Protein AF-A0A1C7DBZ5-F1 (afdb_monomer)

Organism: NCBI:txid1185653

InterPro domains:
  IPR002491 ABC transporter periplasmic binding domain [PS50983] (1-67)

pLDDT: mean 92.56, std 4.48, range [77.88, 97.75]

Radius of gyration: 12.94 Å; Cα contacts (8 Å, |Δi|>4): 74; chains: 1; bounding box: 24×25×36 Å

Structure (mmCIF, N/CA/C/O backbone):
data_AF-A0A1C7DBZ5-F1
#
_entry.id   AF-A0A1C7DBZ5-F1
#
loop_
_atom_site.group_PDB
_atom_site.id
_atom_site.type_symbol
_atom_site.label_atom_id
_atom_site.label_alt_id
_atom_site.label_comp_id
_atom_site.label_asym_id
_atom_site.label_entity_id
_atom_site.label_seq_id
_atom_site.pdbx_PDB_ins_code
_atom_site.Cartn_x
_atom_site.Cartn_y
_atom_site.Cartn_z
_atom_site.occupancy
_atom_site.B_iso_or_equiv
_atom_site.auth_seq_id
_ato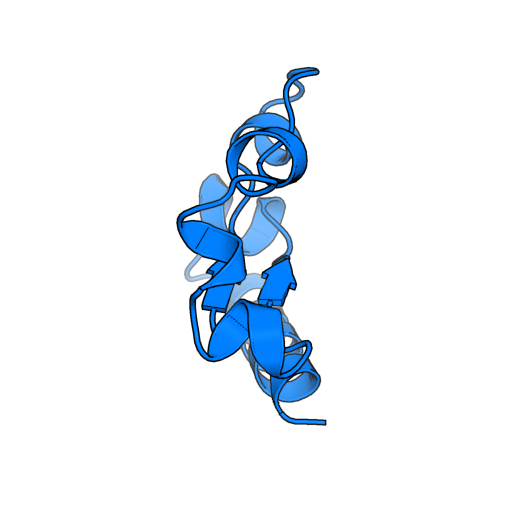m_site.auth_comp_id
_atom_site.auth_asym_id
_atom_site.auth_atom_id
_atom_site.pdbx_PDB_model_num
ATOM 1 N N . MET A 1 1 ? -10.849 -5.233 3.097 1.00 92.75 1 MET A N 1
ATOM 2 C CA . MET A 1 1 ? -9.876 -5.131 1.998 1.00 92.75 1 MET A CA 1
ATOM 3 C C . MET A 1 1 ? -9.633 -3.667 1.700 1.00 92.75 1 MET A C 1
ATOM 5 O O . MET A 1 1 ? -10.602 -2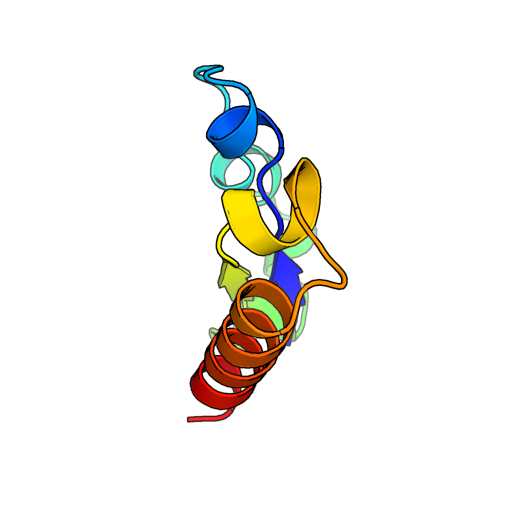.924 1.584 1.00 92.75 1 MET A O 1
ATOM 9 N N . MET A 1 2 ? -8.374 -3.269 1.609 1.00 95.06 2 MET A N 1
ATOM 10 C CA . MET A 1 2 ? -7.916 -1.959 1.165 1.00 95.06 2 MET A CA 1
ATOM 11 C C . MET A 1 2 ? -6.681 -2.186 0.301 1.00 95.06 2 MET A C 1
ATOM 13 O O . MET A 1 2 ? -5.762 -2.876 0.727 1.00 95.06 2 MET A O 1
ATOM 17 N N . PHE A 1 3 ? -6.679 -1.613 -0.895 1.00 96.25 3 PHE A N 1
ATOM 18 C CA . PHE A 1 3 ? -5.537 -1.646 -1.798 1.00 96.25 3 PHE A CA 1
ATOM 19 C C . PHE A 1 3 ? -4.820 -0.304 -1.741 1.00 96.25 3 PHE A C 1
ATOM 21 O O . PHE A 1 3 ? -5.469 0.742 -1.803 1.00 96.25 3 PHE A O 1
ATOM 28 N N . VAL A 1 4 ? -3.499 -0.340 -1.609 1.00 96.19 4 VAL A N 1
ATOM 29 C CA . VAL A 1 4 ? -2.660 0.845 -1.439 1.00 96.19 4 VAL A CA 1
ATOM 30 C C . VAL A 1 4 ? -1.650 0.902 -2.574 1.00 96.19 4 VAL A C 1
ATOM 32 O O . VAL A 1 4 ? -0.937 -0.065 -2.821 1.00 96.19 4 VAL A O 1
ATOM 35 N N . VAL A 1 5 ? -1.583 2.050 -3.244 1.00 95.06 5 VAL A N 1
ATOM 36 C CA . VAL A 1 5 ? -0.573 2.345 -4.265 1.00 95.06 5 VAL A CA 1
ATOM 37 C C . VAL A 1 5 ? 0.314 3.461 -3.732 1.00 95.06 5 VAL A C 1
ATOM 39 O O . VAL A 1 5 ? -0.162 4.574 -3.495 1.00 95.06 5 VAL A O 1
ATOM 42 N N . ASP A 1 6 ? 1.597 3.167 -3.533 1.00 95.06 6 ASP A N 1
ATOM 43 C CA . ASP A 1 6 ? 2.573 4.145 -3.059 1.00 95.06 6 ASP A CA 1
ATOM 44 C C . ASP A 1 6 ? 3.208 4.898 -4.235 1.00 95.06 6 ASP A C 1
ATOM 46 O O . ASP A 1 6 ? 4.119 4.419 -4.910 1.00 95.06 6 ASP A O 1
ATOM 50 N N . ARG A 1 7 ? 2.734 6.124 -4.471 1.00 92.56 7 ARG A N 1
ATOM 51 C CA . ARG A 1 7 ? 3.309 7.012 -5.489 1.00 92.56 7 ARG A CA 1
ATOM 52 C C . ARG A 1 7 ? 4.794 7.279 -5.248 1.00 92.56 7 ARG A C 1
ATOM 54 O O . ARG A 1 7 ? 5.544 7.389 -6.212 1.00 92.56 7 ARG A O 1
ATOM 61 N N . ASN A 1 8 ? 5.191 7.498 -4.000 1.00 92.06 8 ASN A N 1
ATOM 62 C CA . ASN A 1 8 ? 6.549 7.916 -3.673 1.00 92.06 8 ASN A CA 1
ATOM 63 C C . ASN A 1 8 ? 7.541 6.789 -3.943 1.00 92.06 8 ASN A C 1
ATOM 65 O O . ASN A 1 8 ? 8.606 7.064 -4.492 1.00 92.06 8 ASN A O 1
ATOM 69 N N . ALA A 1 9 ? 7.139 5.544 -3.688 1.00 90.44 9 ALA A N 1
ATOM 70 C CA . ALA A 1 9 ? 7.891 4.368 -4.106 1.00 90.44 9 ALA A CA 1
ATOM 71 C C . ALA A 1 9 ? 8.083 4.312 -5.636 1.00 90.44 9 ALA A C 1
ATOM 73 O O . ALA A 1 9 ? 9.194 4.057 -6.089 1.00 90.44 9 ALA A O 1
ATOM 74 N N . ALA A 1 10 ? 7.064 4.656 -6.436 1.00 89.81 10 ALA A N 1
ATOM 75 C CA . ALA A 1 10 ? 7.200 4.724 -7.900 1.00 89.81 10 ALA A CA 1
ATOM 76 C C . ALA A 1 10 ? 8.122 5.856 -8.393 1.00 89.81 10 ALA A C 1
ATOM 78 O O . ALA A 1 10 ? 8.806 5.710 -9.402 1.00 89.81 10 ALA A O 1
ATOM 79 N N . VAL A 1 11 ? 8.125 7.022 -7.737 1.00 90.69 11 VAL A N 1
ATOM 80 C CA . VAL A 1 11 ? 8.880 8.200 -8.218 1.00 90.69 11 VAL A CA 1
ATOM 81 C C . VAL A 1 11 ? 10.211 8.431 -7.492 1.00 90.69 11 VAL A C 1
ATOM 83 O O . VAL A 1 11 ? 10.859 9.448 -7.736 1.00 90.69 11 VAL A O 1
ATOM 86 N N . GLY A 1 12 ? 10.628 7.504 -6.622 1.00 82.38 12 GLY A N 1
ATOM 87 C CA . GLY A 1 12 ? 11.922 7.533 -5.930 1.00 82.38 12 GLY A CA 1
ATOM 88 C C . GLY A 1 12 ? 12.016 8.542 -4.780 1.00 82.38 12 GLY A C 1
ATOM 89 O O . GLY A 1 12 ? 13.058 9.168 -4.601 1.00 82.38 12 GLY A O 1
ATOM 90 N N . ASN A 1 13 ? 10.932 8.739 -4.028 1.00 81.25 13 ASN A N 1
ATOM 91 C CA . ASN A 1 13 ? 10.882 9.634 -2.869 1.00 81.25 13 ASN A CA 1
ATOM 92 C C . ASN A 1 13 ? 10.838 8.836 -1.548 1.00 81.25 13 ASN A C 1
ATOM 94 O O . ASN A 1 13 ? 10.345 7.714 -1.529 1.00 81.25 13 ASN A O 1
ATOM 98 N N . GLU A 1 14 ? 11.336 9.411 -0.449 1.00 77.88 14 GLU A N 1
ATOM 99 C CA . GLU A 1 14 ? 11.552 8.688 0.822 1.00 77.88 14 GLU A CA 1
ATOM 100 C C . GLU A 1 14 ? 10.287 8.509 1.677 1.00 77.88 14 GLU A C 1
ATOM 102 O O . GLU A 1 14 ? 10.238 7.612 2.511 1.00 77.88 14 GLU A O 1
ATOM 107 N N . ALA A 1 15 ? 9.260 9.344 1.493 1.00 83.06 15 ALA A N 1
ATOM 108 C CA . ALA A 1 15 ? 8.026 9.251 2.277 1.00 83.06 15 ALA A CA 1
ATOM 109 C C . ALA A 1 15 ? 7.174 8.052 1.837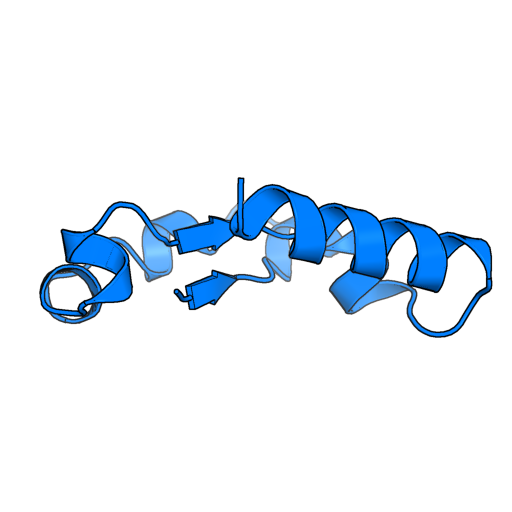 1.00 83.06 15 ALA A C 1
ATOM 111 O O . ALA A 1 15 ? 6.837 7.965 0.660 1.00 83.06 15 ALA A O 1
ATOM 112 N N . SER A 1 16 ? 6.739 7.190 2.755 1.00 88.06 16 SER A N 1
ATOM 113 C CA . SER A 1 16 ? 5.944 6.005 2.405 1.00 88.06 16 SER A CA 1
ATOM 114 C C . SER A 1 16 ? 4.432 6.216 2.563 1.00 88.06 16 SER A C 1
ATOM 116 O O . SER A 1 16 ? 3.944 6.960 3.423 1.00 88.06 16 SER A O 1
ATOM 118 N N . ALA A 1 17 ? 3.646 5.509 1.749 1.00 89.44 17 ALA A N 1
ATOM 119 C CA . ALA A 1 17 ? 2.201 5.412 1.944 1.00 89.44 17 ALA A CA 1
ATOM 120 C C . ALA A 1 17 ? 1.853 4.717 3.273 1.00 89.44 17 ALA A C 1
ATOM 122 O O . ALA A 1 17 ? 0.824 5.035 3.868 1.00 89.44 17 ALA A O 1
ATOM 123 N N . ALA A 1 18 ? 2.716 3.817 3.759 1.00 88.12 18 ALA A N 1
ATOM 124 C CA . ALA A 1 18 ? 2.525 3.114 5.024 1.00 88.12 18 ALA A CA 1
ATOM 125 C C . ALA A 1 18 ? 2.493 4.075 6.216 1.00 88.12 18 ALA A C 1
ATOM 127 O O . ALA A 1 18 ? 1.504 4.105 6.945 1.00 88.12 18 ALA A O 1
ATOM 128 N N . GLU A 1 19 ? 3.483 4.962 6.332 1.00 90.50 19 GLU A N 1
ATOM 129 C CA . GLU A 1 19 ? 3.532 5.982 7.392 1.00 90.50 19 GLU A CA 1
ATOM 130 C C . GLU A 1 19 ? 2.296 6.894 7.384 1.00 90.50 19 GLU A C 1
ATOM 132 O O . GLU A 1 19 ? 1.811 7.320 8.430 1.00 90.50 19 GLU A O 1
ATOM 137 N N . SER A 1 20 ? 1.744 7.178 6.201 1.00 90.94 20 SER A N 1
ATOM 138 C CA . SER A 1 20 ? 0.523 7.985 6.072 1.00 90.94 20 SER A CA 1
ATOM 139 C C . SER A 1 20 ? -0.732 7.235 6.541 1.00 90.94 20 SER A C 1
ATOM 141 O O . SER A 1 20 ? -1.695 7.847 7.016 1.00 90.94 20 SER A O 1
ATOM 143 N N . LEU A 1 21 ? -0.741 5.910 6.397 1.00 92.94 21 LEU A N 1
ATOM 144 C CA . LEU A 1 21 ? -1.860 5.039 6.748 1.00 92.94 21 LEU A CA 1
ATOM 145 C C . LEU A 1 21 ? -1.797 4.524 8.190 1.00 92.94 21 LEU A C 1
ATOM 147 O O . LEU A 1 21 ? -2.827 4.106 8.713 1.00 92.94 21 LEU A O 1
ATOM 151 N N . GLU A 1 22 ? -0.651 4.611 8.861 1.00 90.62 22 GLU A N 1
ATOM 152 C CA . GLU A 1 22 ? -0.474 4.277 10.279 1.00 90.62 22 GLU A CA 1
ATOM 153 C C . GLU A 1 22 ? -1.115 5.332 11.197 1.00 90.62 22 GLU A C 1
ATOM 155 O O . GLU A 1 22 ? -0.463 6.130 11.870 1.00 90.62 22 GLU A O 1
ATOM 160 N N . ASN A 1 23 ? -2.449 5.375 11.204 1.00 94.88 23 ASN A N 1
ATOM 161 C CA . ASN A 1 23 ? -3.203 6.319 12.016 1.00 94.88 23 ASN A CA 1
ATOM 162 C C . ASN A 1 23 ? -4.511 5.736 12.574 1.00 94.88 23 ASN A C 1
ATOM 164 O O . ASN A 1 23 ? -5.123 4.820 12.020 1.00 94.88 23 ASN A O 1
ATOM 168 N N . LYS A 1 24 ? -5.006 6.372 13.646 1.00 96.25 24 LYS A N 1
ATOM 169 C CA . LYS A 1 24 ? -6.212 5.965 14.393 1.00 96.25 24 LYS A CA 1
ATOM 170 C C . LYS A 1 24 ? -7.500 5.905 13.567 1.00 96.25 24 LYS A C 1
ATOM 172 O O . LYS A 1 24 ? -8.496 5.365 14.049 1.00 96.25 24 LYS A O 1
ATOM 177 N N . LEU A 1 25 ? -7.551 6.539 12.394 1.00 96.44 25 LEU A N 1
ATOM 178 C CA . LEU A 1 25 ? -8.716 6.459 11.511 1.00 96.44 25 LEU A CA 1
ATOM 179 C C . LEU A 1 25 ? -8.666 5.168 10.696 1.00 96.44 25 LEU A C 1
ATOM 181 O O . LEU A 1 25 ? -9.671 4.464 10.618 1.00 96.44 25 LEU A O 1
ATOM 185 N N . VAL A 1 26 ? -7.496 4.833 10.149 1.00 96.56 26 VAL A N 1
ATOM 186 C CA . VAL A 1 26 ? -7.278 3.612 9.363 1.00 96.56 26 VAL A CA 1
ATOM 187 C C . VAL A 1 26 ? -7.368 2.369 10.245 1.00 96.56 26 VAL A C 1
ATOM 189 O O . VAL A 1 26 ? -8.039 1.416 9.857 1.00 96.56 26 VAL A O 1
ATOM 192 N N . GLU A 1 27 ? -6.827 2.408 11.465 1.00 96.38 27 GLU A N 1
ATOM 193 C CA . GLU A 1 27 ? -6.934 1.322 12.460 1.00 96.38 27 GLU A CA 1
ATOM 194 C C . GLU A 1 27 ? -8.385 0.918 12.777 1.00 96.38 27 GLU A C 1
ATOM 196 O O . GLU A 1 27 ? -8.663 -0.221 13.150 1.00 96.38 27 GLU A O 1
ATOM 201 N N . LYS A 1 28 ? -9.343 1.842 12.626 1.00 97.44 28 LYS A N 1
ATOM 202 C CA . LYS A 1 28 ? -10.773 1.577 12.865 1.00 97.44 28 LYS A CA 1
ATOM 203 C C . LYS A 1 28 ? -11.483 0.944 11.673 1.00 97.44 28 LYS A C 1
ATOM 205 O O . LYS A 1 28 ? -12.672 0.648 11.764 1.00 97.44 28 LYS A O 1
ATOM 210 N N . THR A 1 29 ? -10.803 0.785 10.544 1.00 97.75 29 THR A N 1
ATOM 211 C CA . THR A 1 29 ? -11.403 0.204 9.345 1.00 97.75 29 THR A CA 1
ATOM 212 C C . THR A 1 29 ? -11.437 -1.315 9.436 1.00 97.75 29 THR A C 1
ATOM 214 O O . THR A 1 29 ? -10.519 -1.947 9.952 1.00 97.75 29 THR A O 1
ATOM 217 N N . ASN A 1 30 ? -12.444 -1.924 8.806 1.00 97.50 30 ASN A N 1
ATOM 218 C CA . ASN A 1 30 ? -12.490 -3.378 8.638 1.00 97.50 30 ASN A CA 1
ATOM 219 C C . ASN A 1 30 ? -11.273 -3.916 7.865 1.00 97.50 30 ASN A C 1
ATOM 221 O O . ASN A 1 30 ? -10.962 -5.095 7.966 1.00 97.50 30 ASN A O 1
ATOM 225 N N . ALA A 1 31 ? -10.612 -3.101 7.038 1.00 95.88 31 ALA A N 1
ATOM 226 C CA . ALA A 1 31 ? -9.416 -3.536 6.325 1.00 95.88 31 ALA A CA 1
ATOM 227 C C . ALA A 1 31 ? -8.231 -3.704 7.282 1.00 95.88 31 ALA A C 1
ATOM 229 O O . ALA A 1 31 ? -7.610 -4.759 7.263 1.00 95.88 31 ALA A O 1
ATOM 230 N N . ALA A 1 32 ? -7.981 -2.717 8.147 1.00 95.69 32 ALA A N 1
ATOM 231 C CA . ALA A 1 32 ? -6.930 -2.797 9.158 1.00 95.69 32 ALA A CA 1
ATOM 232 C C . ALA A 1 32 ? -7.223 -3.879 10.207 1.00 95.69 32 ALA A C 1
ATOM 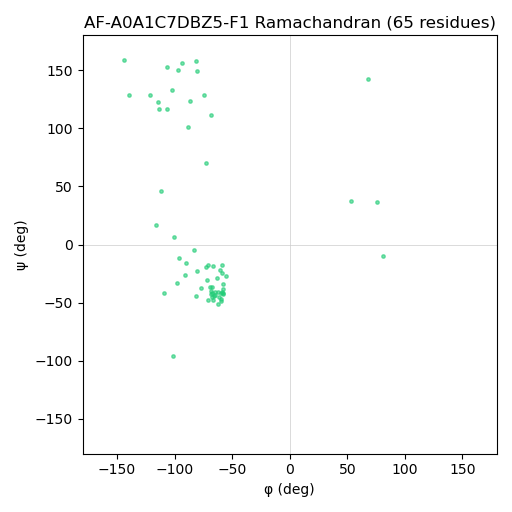234 O O . ALA A 1 32 ? -6.357 -4.681 10.519 1.00 95.69 32 ALA A O 1
ATOM 235 N N . GLN A 1 33 ? -8.462 -3.956 10.701 1.00 96.25 33 GLN A N 1
ATOM 236 C CA . GLN A 1 33 ? -8.847 -4.899 11.763 1.00 96.25 33 GLN A CA 1
ATOM 237 C C . GLN A 1 33 ? -8.793 -6.376 11.357 1.00 96.25 33 GLN A C 1
ATOM 239 O O . GLN A 1 33 ? -8.805 -7.238 12.229 1.00 96.25 33 GLN A O 1
ATOM 244 N N . ASN A 1 34 ? -8.787 -6.670 10.056 1.00 95.69 34 ASN A N 1
ATOM 245 C CA . ASN A 1 34 ? -8.764 -8.035 9.533 1.00 95.69 34 ASN A CA 1
ATOM 246 C C . ASN A 1 34 ? -7.479 -8.338 8.745 1.00 95.69 34 ASN A C 1
ATOM 248 O O . ASN A 1 34 ? -7.486 -9.269 7.944 1.00 95.69 34 ASN A O 1
ATOM 252 N N . ASP A 1 35 ? -6.424 -7.527 8.895 1.00 93.19 35 ASP A N 1
ATOM 253 C CA . ASP A 1 35 ? -5.153 -7.680 8.166 1.00 93.19 35 ASP A CA 1
ATOM 254 C C . ASP A 1 35 ? -5.337 -7.762 6.637 1.00 93.19 35 ASP A C 1
ATOM 256 O O . ASP A 1 35 ? -4.673 -8.510 5.924 1.00 93.19 35 ASP A O 1
ATOM 260 N N . LYS A 1 36 ? -6.289 -6.986 6.108 1.00 94.69 36 LYS A N 1
ATOM 261 C CA . LYS A 1 36 ? -6.642 -6.929 4.682 1.00 94.69 36 LYS A CA 1
ATOM 262 C C . LYS A 1 36 ? -6.263 -5.583 4.066 1.00 94.69 36 LYS A C 1
ATOM 264 O O . LYS A 1 36 ? -7.093 -4.979 3.377 1.00 94.69 36 LYS A O 1
ATOM 269 N N . ILE A 1 37 ? -5.051 -5.103 4.344 1.00 94.94 37 ILE A N 1
ATOM 270 C CA . ILE A 1 37 ? -4.416 -3.978 3.642 1.00 94.94 37 ILE A CA 1
ATOM 271 C C . ILE A 1 37 ? -3.314 -4.551 2.749 1.00 94.94 37 ILE A C 1
ATOM 273 O O . ILE A 1 37 ? -2.356 -5.133 3.248 1.00 94.94 37 ILE A O 1
ATOM 277 N N . THR A 1 38 ? -3.451 -4.383 1.438 1.00 95.06 38 THR A N 1
ATOM 278 C CA . THR A 1 38 ? -2.515 -4.909 0.439 1.00 95.06 38 THR A CA 1
ATOM 279 C C . THR A 1 38 ? -1.828 -3.754 -0.272 1.00 95.06 38 THR A C 1
ATOM 281 O O . THR A 1 38 ? -2.494 -2.908 -0.873 1.00 95.06 38 THR A O 1
ATOM 284 N N . TYR A 1 39 ? -0.499 -3.732 -0.217 1.00 94.25 39 TYR A N 1
ATOM 285 C CA . TYR A 1 39 ? 0.327 -2.803 -0.982 1.00 94.25 39 TYR A CA 1
ATOM 286 C C . TYR A 1 39 ? 0.592 -3.399 -2.360 1.00 94.25 39 TYR A C 1
ATOM 288 O O . TYR A 1 39 ? 1.060 -4.530 -2.471 1.00 94.25 39 TYR A O 1
ATOM 296 N N . LEU A 1 40 ? 0.234 -2.648 -3.392 1.00 95.06 40 LEU A N 1
ATOM 297 C CA . LEU A 1 40 ? 0.382 -3.038 -4.788 1.00 95.06 40 LEU A CA 1
ATOM 298 C C . LEU A 1 40 ? 1.704 -2.516 -5.348 1.00 95.06 40 LEU A C 1
ATOM 300 O O . LEU A 1 40 ? 2.226 -1.513 -4.857 1.00 95.06 40 LEU A O 1
ATOM 304 N N . ASP A 1 41 ? 2.209 -3.159 -6.400 1.00 93.69 41 ASP A N 1
ATOM 305 C CA . ASP A 1 41 ? 3.422 -2.712 -7.082 1.00 93.69 41 ASP A CA 1
ATOM 306 C C . ASP A 1 41 ? 3.169 -1.375 -7.814 1.00 93.69 41 ASP A C 1
ATOM 308 O O . ASP A 1 41 ? 2.414 -1.309 -8.793 1.00 93.69 41 ASP A O 1
ATOM 312 N N . PRO A 1 42 ? 3.774 -0.267 -7.365 1.00 94.31 42 PRO A N 1
ATOM 313 C CA . PRO A 1 42 ? 3.467 1.041 -7.913 1.00 94.31 42 PRO A CA 1
ATOM 314 C C . PRO A 1 42 ? 4.003 1.223 -9.344 1.00 94.31 42 PRO A C 1
ATOM 316 O O . PRO A 1 42 ? 3.477 2.067 -10.070 1.00 94.31 42 PRO A O 1
ATOM 319 N N . ASP A 1 43 ? 4.954 0.415 -9.817 1.00 92.81 43 ASP A N 1
ATOM 320 C CA . ASP A 1 43 ? 5.447 0.510 -11.195 1.00 92.81 43 ASP A CA 1
ATOM 321 C C . ASP A 1 43 ? 4.353 0.100 -12.186 1.00 92.81 43 ASP A C 1
ATOM 323 O O . ASP A 1 43 ? 4.102 0.778 -13.191 1.00 92.81 43 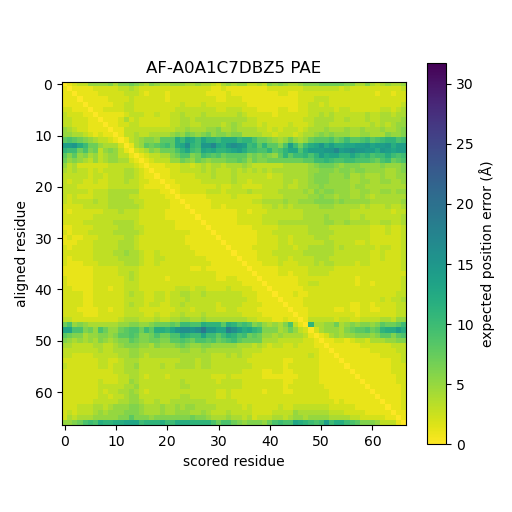ASP A O 1
ATOM 327 N N . PHE A 1 44 ? 3.617 -0.968 -11.869 1.00 94.88 44 PHE A N 1
ATOM 328 C CA . PHE A 1 44 ? 2.509 -1.427 -12.702 1.00 94.88 44 PHE A CA 1
ATOM 329 C C . PHE A 1 44 ? 1.249 -0.579 -12.529 1.00 94.88 44 PHE A C 1
ATOM 331 O O . PHE A 1 44 ? 0.560 -0.316 -13.519 1.00 94.88 44 PHE A O 1
ATOM 338 N N . TRP A 1 45 ? 0.968 -0.128 -11.304 1.00 94.94 45 TRP A N 1
ATOM 339 C CA . TRP A 1 45 ? -0.286 0.545 -10.955 1.00 94.94 45 TRP A CA 1
ATOM 340 C C . TRP A 1 45 ? -0.258 2.074 -11.090 1.00 94.94 45 TRP A C 1
ATOM 342 O O . TRP A 1 45 ? -1.313 2.672 -11.306 1.00 94.94 45 TRP A O 1
ATOM 352 N N . TYR A 1 46 ? 0.909 2.716 -10.971 1.00 93.75 46 TYR A N 1
ATOM 353 C CA . TYR A 1 46 ? 1.057 4.176 -11.051 1.00 93.75 46 TYR A CA 1
ATOM 354 C C . TYR A 1 46 ? 1.751 4.648 -12.338 1.00 93.75 46 TYR A C 1
ATOM 356 O O . TYR A 1 46 ? 1.322 5.647 -12.916 1.00 93.75 46 TYR A O 1
ATOM 364 N N . LEU A 1 47 ? 2.807 3.960 -12.793 1.00 91.75 47 LEU A N 1
ATOM 365 C CA . LEU A 1 47 ? 3.632 4.410 -13.929 1.00 91.75 47 LEU A CA 1
ATOM 366 C C . LEU A 1 47 ? 3.277 3.762 -15.270 1.00 91.75 47 LEU A C 1
ATOM 368 O O . LEU A 1 47 ? 3.446 4.393 -16.313 1.00 91.75 47 LEU A O 1
ATOM 372 N N . SER A 1 48 ? 2.838 2.503 -15.254 1.00 88.06 48 SER A N 1
ATOM 373 C CA . SER A 1 48 ? 2.569 1.727 -16.465 1.00 88.06 48 SER A CA 1
ATOM 374 C C . SER A 1 48 ? 1.071 1.667 -16.789 1.00 88.06 48 SER A C 1
ATOM 376 O O . SER A 1 48 ? 0.544 2.578 -17.422 1.00 88.06 48 SER A O 1
ATOM 378 N N . GLY A 1 49 ? 0.376 0.606 -16.371 1.00 82.88 49 GLY A N 1
ATOM 379 C CA . GLY A 1 49 ? -1.020 0.344 -16.718 1.00 82.88 49 GLY A CA 1
ATOM 380 C C . GLY A 1 49 ? -1.273 0.010 -18.201 1.00 82.88 49 GLY A C 1
ATOM 381 O O . GLY A 1 49 ? -0.676 0.559 -19.122 1.00 82.88 49 GLY A O 1
ATOM 382 N N . GLY A 1 50 ? -2.201 -0.916 -18.460 1.00 83.50 50 GLY A N 1
ATOM 383 C CA . GLY A 1 50 ? -2.798 -1.122 -19.792 1.00 83.50 50 GLY A CA 1
ATOM 384 C C . GLY A 1 50 ? -2.000 -1.948 -20.816 1.00 83.50 50 GLY A C 1
ATOM 385 O O . GLY A 1 50 ? -2.565 -2.325 -21.842 1.00 83.50 50 GLY A O 1
ATOM 386 N N . GLY A 1 51 ? -0.733 -2.283 -20.557 1.00 92.81 51 GLY A N 1
ATOM 387 C CA . GLY A 1 51 ? 0.032 -3.258 -21.351 1.00 92.81 51 GLY A CA 1
ATOM 388 C C . GLY A 1 51 ? -0.270 -4.712 -20.961 1.00 92.81 51 GLY A C 1
ATOM 389 O O . GLY A 1 51 ? -0.696 -4.970 -19.841 1.00 92.81 51 GLY A O 1
ATOM 390 N N . LEU A 1 52 ? -0.015 -5.687 -21.847 1.00 95.19 52 LEU A N 1
ATOM 391 C CA . LEU A 1 52 ? -0.283 -7.113 -21.561 1.00 95.19 52 LEU A CA 1
ATOM 392 C C . LEU A 1 52 ? 0.451 -7.621 -20.311 1.00 95.19 52 LEU A C 1
ATOM 394 O O . LEU A 1 52 ? -0.140 -8.324 -19.497 1.00 95.19 52 LEU A O 1
ATOM 398 N N . GLN A 1 53 ? 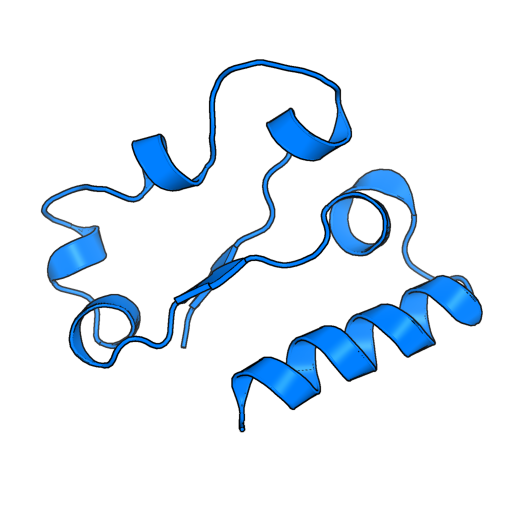1.722 -7.243 -20.149 1.00 94.44 53 GLN A N 1
ATOM 399 C CA . GLN A 1 53 ? 2.512 -7.588 -18.964 1.00 94.44 53 GLN A CA 1
ATOM 400 C C . GLN A 1 53 ? 1.965 -6.894 -17.715 1.00 94.44 53 GLN A C 1
ATOM 402 O O . GLN A 1 53 ? 1.730 -7.555 -16.710 1.00 94.44 53 GLN A O 1
ATOM 407 N N . SER A 1 54 ? 1.691 -5.590 -17.803 1.00 94.75 54 SER A N 1
ATOM 408 C CA . SER A 1 54 ? 1.177 -4.810 -16.677 1.00 94.75 54 SER A CA 1
ATOM 409 C C . SER A 1 54 ? -0.172 -5.339 -16.203 1.00 94.75 54 SER A C 1
ATOM 411 O O . SER A 1 54 ? -0.357 -5.562 -15.016 1.00 94.75 54 SER A O 1
ATOM 413 N N . VAL A 1 55 ? -1.097 -5.628 -17.122 1.00 95.88 55 VAL A N 1
ATOM 414 C CA . VAL A 1 55 ? -2.413 -6.187 -16.784 1.00 95.88 55 VAL A CA 1
ATOM 415 C C . VAL A 1 55 ? -2.283 -7.585 -16.174 1.00 95.88 55 VAL A C 1
ATOM 417 O O . VAL A 1 55 ? -2.968 -7.876 -15.198 1.00 95.88 55 VAL A O 1
ATOM 420 N N . ALA A 1 56 ? -1.396 -8.440 -16.693 1.00 96.12 56 ALA A N 1
ATOM 421 C CA . ALA A 1 56 ? -1.152 -9.759 -16.106 1.00 96.12 56 ALA A CA 1
ATOM 422 C C . ALA A 1 56 ? -0.611 -9.663 -14.667 1.00 96.12 56 ALA A C 1
ATOM 424 O O . ALA A 1 56 ? -1.063 -10.402 -13.789 1.00 96.12 56 ALA A O 1
ATOM 425 N N . GLN A 1 57 ? 0.299 -8.719 -14.407 1.00 96.00 57 GLN A N 1
ATOM 426 C CA . GLN A 1 57 ? 0.807 -8.477 -13.059 1.00 96.00 57 GLN A CA 1
ATOM 427 C C . GLN A 1 57 ? -0.280 -7.909 -12.140 1.00 96.00 57 GLN A C 1
ATOM 429 O O . GLN A 1 57 ? -0.490 -8.438 -11.057 1.00 96.00 57 GLN A O 1
ATOM 434 N N . MET A 1 58 ? -1.060 -6.924 -12.598 1.00 95.69 58 MET A N 1
ATOM 435 C CA . MET A 1 58 ? -2.170 -6.353 -11.823 1.00 95.69 58 MET A CA 1
ATOM 436 C C . MET A 1 58 ? -3.206 -7.413 -11.415 1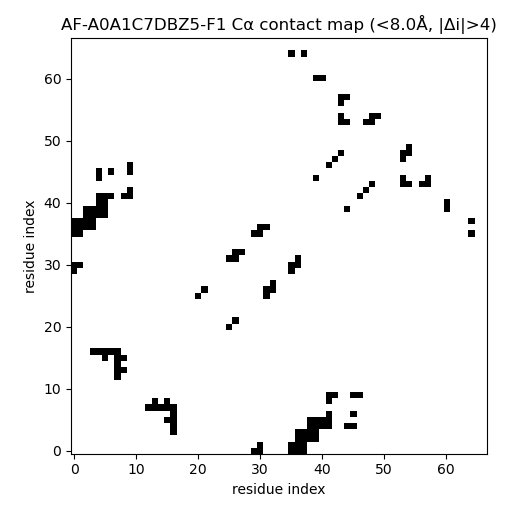.00 95.69 58 MET A C 1
ATOM 438 O O . MET A 1 58 ? -3.728 -7.370 -10.304 1.00 95.69 58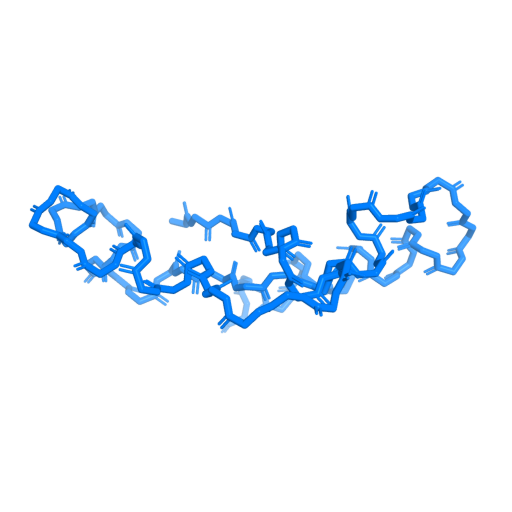 MET A O 1
ATOM 442 N N . VAL A 1 59 ? -3.506 -8.379 -12.294 1.00 95.88 59 VAL A N 1
ATOM 443 C CA . VAL A 1 59 ? -4.389 -9.510 -11.958 1.00 95.88 59 VAL A CA 1
ATOM 444 C C . VAL A 1 59 ? -3.763 -10.388 -10.875 1.00 95.88 59 VAL A C 1
ATOM 446 O O . VAL A 1 59 ? -4.460 -10.762 -9.934 1.00 95.88 59 VAL A O 1
ATOM 449 N N . THR A 1 60 ? -2.464 -10.677 -10.985 1.00 95.12 60 THR A N 1
ATOM 450 C CA . THR A 1 60 ? -1.719 -11.450 -9.978 1.00 95.12 60 THR A CA 1
ATOM 451 C C . THR A 1 60 ? -1.750 -10.757 -8.615 1.00 95.12 60 THR A C 1
ATOM 453 O O . THR A 1 60 ? -2.132 -11.383 -7.631 1.00 95.12 60 THR A O 1
ATOM 456 N N . ASP A 1 61 ? -1.450 -9.457 -8.561 1.00 93.88 61 ASP A N 1
ATOM 457 C CA . ASP A 1 61 ? -1.431 -8.686 -7.311 1.00 93.88 61 ASP A CA 1
ATOM 458 C C . ASP A 1 61 ? -2.800 -8.692 -6.614 1.00 93.88 61 ASP A C 1
ATOM 460 O O . ASP A 1 61 ? -2.901 -8.846 -5.395 1.00 93.88 61 ASP A O 1
ATOM 464 N N . VAL A 1 62 ? -3.878 -8.548 -7.395 1.00 94.75 62 VAL A N 1
ATOM 465 C CA . VAL A 1 62 ? -5.246 -8.601 -6.870 1.00 94.75 62 VAL A CA 1
ATOM 466 C C . VAL A 1 62 ? -5.583 -10.006 -6.389 1.00 94.75 62 VAL A C 1
ATOM 468 O O . VAL A 1 62 ? -6.179 -10.137 -5.324 1.00 94.75 62 VAL A O 1
ATOM 471 N N . GLN A 1 63 ? -5.206 -11.050 -7.132 1.00 94.94 63 GLN A N 1
ATOM 472 C CA . GLN A 1 63 ? -5.454 -12.436 -6.737 1.00 94.94 63 GLN A CA 1
ATOM 473 C C . GLN A 1 63 ? -4.782 -12.765 -5.401 1.00 94.94 63 GLN A C 1
ATOM 475 O O . GLN A 1 63 ? -5.450 -13.283 -4.507 1.00 94.94 63 GLN A O 1
ATOM 480 N N . SER A 1 64 ? -3.510 -12.401 -5.229 1.00 91.19 64 SER A N 1
ATOM 481 C CA . SER A 1 64 ? -2.766 -12.645 -3.988 1.00 91.19 64 SER A CA 1
ATOM 482 C C . SER A 1 64 ? -3.379 -11.959 -2.764 1.00 91.19 64 SER A C 1
ATOM 484 O O . SER A 1 64 ? -3.165 -12.411 -1.646 1.00 91.19 64 SER A O 1
ATOM 486 N N . ALA A 1 65 ? -4.180 -10.903 -2.937 1.00 90.50 65 ALA A N 1
ATOM 487 C CA . ALA A 1 65 ? -4.893 -10.267 -1.827 1.00 90.50 65 ALA A CA 1
ATOM 488 C C . ALA A 1 65 ? -6.073 -11.100 -1.282 1.00 90.50 65 ALA A C 1
ATOM 490 O O . ALA A 1 65 ? -6.556 -10.848 -0.171 1.00 90.50 65 ALA A O 1
ATOM 491 N N . PHE A 1 66 ? -6.573 -12.057 -2.069 1.00 88.06 66 PHE A N 1
ATOM 492 C CA . PHE A 1 66 ? -7.678 -12.946 -1.695 1.00 88.06 66 PHE A CA 1
ATOM 493 C C . PHE A 1 66 ? -7.224 -14.299 -1.139 1.00 88.06 66 PHE A C 1
ATOM 495 O O . PHE A 1 66 ? -8.064 -15.019 -0.594 1.00 88.06 66 PHE A O 1
ATOM 502 N N . GLU A 1 67 ? -5.938 -14.620 -1.264 1.00 80.56 67 GLU A N 1
ATOM 503 C CA . GLU A 1 67 ? -5.292 -15.773 -0.626 1.00 80.56 67 GLU A CA 1
ATOM 504 C C . GLU A 1 67 ? -4.969 -15.474 0.855 1.00 80.56 67 GLU A C 1
ATOM 506 O O . GLU A 1 67 ? -4.970 -16.440 1.651 1.00 80.56 67 GLU A O 1
#

Mean predicted aligned error: 3.39 Å

Solvent-accessible surface area (backbone atoms only — not comparable to full-atom values): 3998 Å² total; per-residue (Å²): 102,43,81,41,72,31,64,32,69,55,72,75,46,90,64,55,56,62,70,74,51,72,40,83,71,47,58,70,32,73,18,52,71,64,75,29,65,41,79,49,66,20,55,40,74,72,73,59,52,88,43,76,68,33,46,54,49,53,52,49,57,56,51,62,70,78,110

Sequence (67 aa):
MMFVVDRNAAVGNEASAAESLENKLVEKTNAAQNDKITYLDPDFWYLS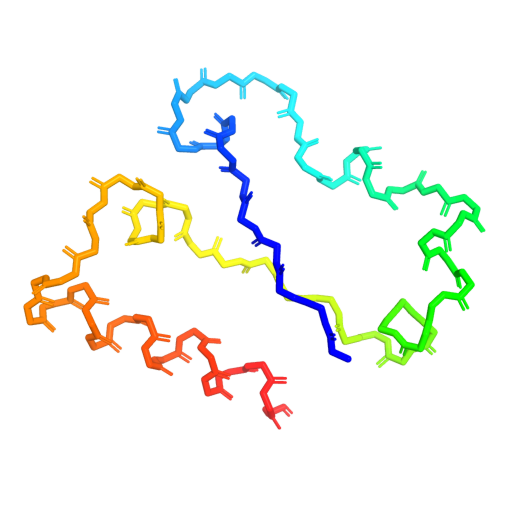GGGLQSVAQMVTDVQSAFE

Secondary structure (DSSP, 8-state):
-EEEE-HHHHHT-S--HHHHH-STTGGGSHHHHTT-EEEE-HIIIIII-SSHHHHHHHHHHHHHTT-

Foldseek 3Di:
DAEDAFPCVQVVHDDGPVVVCPDPVNCPDPCNVVVQYAYADNCLVPVNPDDPVSVVRVVVSVVVSVD

Nearest PDB structures (foldseek):
  2chu-assembly2_B  TM=9.114E-01  e=7.540E-05  Campylobacter jejuni
  2chu-assembly1_A  TM=9.094E-01  e=8.637E-05  Campylobacter jejuni
  4mx8-assembly6_F  TM=8.948E-01  e=1.951E-04  Xylanimonas cellulosilytica DSM 15894
  6mfl-assembly2_B  TM=8.284E-01  e=2.102E-03  Acinetobacter baumannii
  6mfl-assembly1_A  TM=8.302E-01  e=8.750E-03  Acinetobacter baumannii